Protein AF-A0A346C3H6-F1 (afdb_monomer_lite)

Foldseek 3Di:
DDWDWDWDQDCDDPDDRDSDTDIDTDDPDPDDDPDPVSVVVVVVVVVVVVVVVVVVVVVVVVVVVVVVVVVVPDDDD

Radius of gyration: 19.24 Å; chains: 1; bounding box: 46×35×54 Å

Sequence (77 aa):
MVLRACFEQRPFTERPPGHVPFMNVEMDGDWHPHSSDDLRRLSESLTAQADRLGELADRLDGLTNAFDATKGTKPGR

pLDDT: mean 72.14, std 16.23, range [39.22, 91.88]

Secondary structure (DSSP, 8-state):
--EEEEEE--S--SS------EEEEEE-SS----SHHHHHHHHHHHHHHHHHHHHHHHHHHHHHHHHHHHHH-----

Structure (mmCIF, N/CA/C/O backbone):
data_AF-A0A346C3H6-F1
#
_entry.id   AF-A0A346C3H6-F1
#
loop_
_atom_site.group_PDB
_atom_site.id
_atom_site.type_symbol
_atom_site.label_atom_id
_atom_site.label_alt_id
_atom_site.label_comp_id
_atom_site.label_asym_id
_atom_site.label_entity_id
_atom_site.label_seq_id
_atom_site.pdbx_PDB_ins_code
_atom_site.Cartn_x
_atom_site.Cartn_y
_atom_site.Cartn_z
_atom_site.occupancy
_atom_site.B_iso_or_equiv
_atom_site.auth_seq_id
_atom_site.auth_comp_id
_atom_site.auth_asym_id
_atom_site.auth_atom_id
_atom_site.pdbx_PDB_model_num
ATOM 1 N N . MET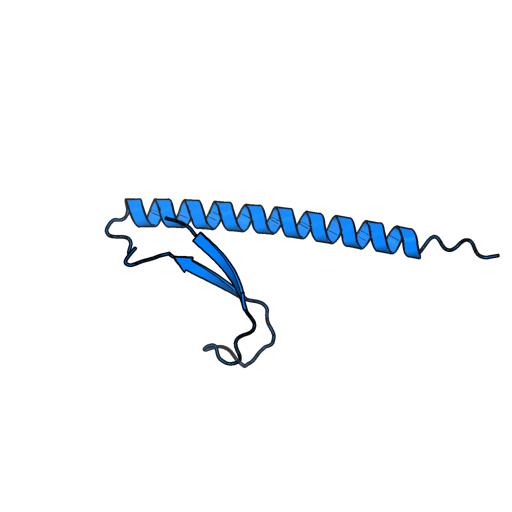 A 1 1 ? 1.354 -0.080 -16.330 1.00 57.19 1 MET A N 1
ATOM 2 C CA . MET A 1 1 ? 1.165 -1.129 -15.311 1.00 57.19 1 MET A CA 1
ATOM 3 C C . MET A 1 1 ? 0.120 -0.636 -14.332 1.00 57.19 1 MET A C 1
ATOM 5 O O . MET A 1 1 ? 0.307 0.439 -13.772 1.00 57.19 1 MET A O 1
ATOM 9 N N . VAL A 1 2 ? -0.988 -1.358 -14.187 1.00 55.47 2 VAL A N 1
ATOM 10 C CA . VAL A 1 2 ? -1.990 -1.096 -13.146 1.00 55.47 2 VAL A CA 1
ATOM 11 C C . VAL A 1 2 ? -1.838 -2.215 -12.125 1.00 55.47 2 VAL A C 1
ATOM 13 O O . VAL A 1 2 ? -1.917 -3.381 -12.494 1.00 55.47 2 VAL A O 1
ATOM 16 N N . LEU A 1 3 ? -1.552 -1.855 -10.874 1.00 58.25 3 LEU A N 1
ATOM 17 C CA . LEU A 1 3 ? -1.498 -2.796 -9.759 1.00 58.25 3 LEU A CA 1
ATOM 18 C C . LEU A 1 3 ? -2.828 -2.731 -9.018 1.00 58.25 3 LEU A C 1
ATOM 20 O O . LEU A 1 3 ? -3.196 -1.665 -8.511 1.00 58.25 3 LEU A O 1
ATOM 24 N N . ARG A 1 4 ? -3.534 -3.857 -8.944 1.00 58.69 4 ARG A N 1
ATOM 25 C CA . ARG A 1 4 ? -4.772 -3.973 -8.166 1.00 58.69 4 ARG A CA 1
ATOM 26 C C . ARG A 1 4 ? -4.499 -4.758 -6.893 1.00 58.69 4 ARG A C 1
ATOM 28 O O . ARG A 1 4 ? -3.870 -5.809 -6.944 1.00 58.69 4 ARG A O 1
ATOM 35 N N . ALA A 1 5 ? -4.974 -4.225 -5.772 1.00 57.00 5 ALA A N 1
ATOM 36 C CA . ALA A 1 5 ? -4.923 -4.877 -4.474 1.00 57.00 5 ALA A CA 1
ATOM 37 C C . ALA A 1 5 ? -6.324 -5.382 -4.118 1.00 57.00 5 ALA A C 1
ATOM 39 O O . ALA A 1 5 ? -7.251 -4.581 -3.975 1.00 57.00 5 ALA A O 1
ATOM 40 N N . CYS A 1 6 ? -6.470 -6.697 -3.973 1.00 54.50 6 CYS A N 1
ATOM 41 C CA . CYS A 1 6 ? -7.730 -7.338 -3.600 1.00 54.50 6 CYS A CA 1
ATOM 42 C C . CYS A 1 6 ? -7.560 -8.077 -2.269 1.00 54.50 6 CYS A C 1
ATOM 44 O O . CYS A 1 6 ? -6.585 -8.810 -2.088 1.00 54.50 6 CYS A O 1
ATOM 46 N N . PHE A 1 7 ? -8.520 -7.906 -1.356 1.00 55.94 7 PHE A N 1
ATOM 47 C CA . PHE A 1 7 ? -8.669 -8.793 -0.204 1.00 55.94 7 PHE A CA 1
ATOM 48 C C . PHE A 1 7 ? -9.452 -10.018 -0.649 1.00 55.94 7 PHE A C 1
ATOM 50 O O . PHE A 1 7 ? -10.621 -9.913 -1.016 1.00 55.94 7 PHE A O 1
ATOM 57 N N . GLU A 1 8 ? -8.819 -11.179 -0.589 1.00 56.97 8 GLU A N 1
ATOM 58 C CA . GLU A 1 8 ? -9.503 -12.446 -0.800 1.00 56.97 8 GLU A CA 1
ATOM 59 C C . GLU A 1 8 ? -9.419 -13.302 0.463 1.00 56.97 8 GLU A C 1
ATO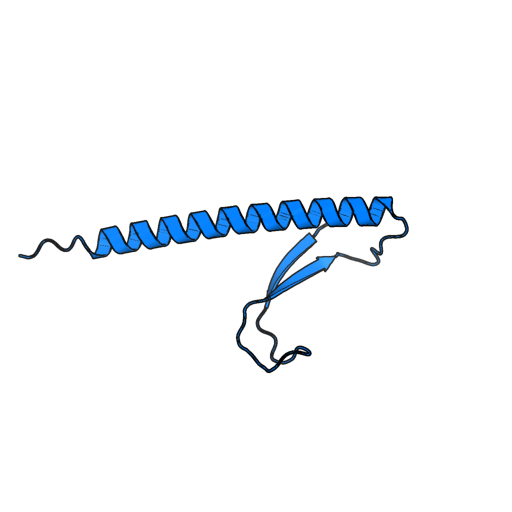M 61 O O . GLU A 1 8 ? -8.467 -13.230 1.238 1.00 56.97 8 GLU A O 1
ATOM 66 N N . GLN A 1 9 ? -10.433 -14.139 0.668 1.00 53.56 9 GLN A N 1
ATOM 67 C CA . GLN A 1 9 ? -10.354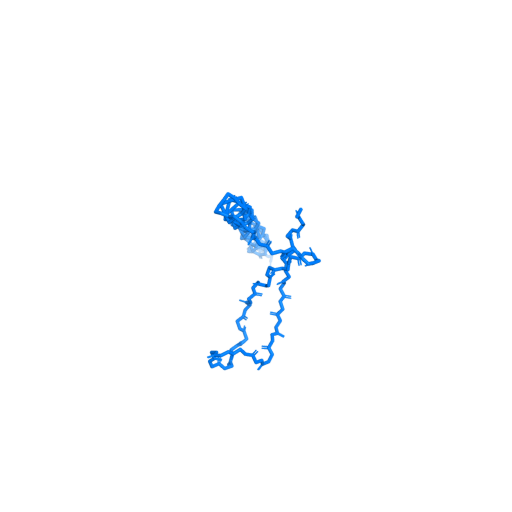 -15.296 1.552 1.00 53.56 9 GLN A CA 1
ATOM 68 C C . GLN A 1 9 ? -10.254 -16.528 0.653 1.00 53.56 9 GLN A C 1
ATOM 70 O O . GLN A 1 9 ? -11.228 -16.915 0.011 1.00 53.56 9 GLN A O 1
ATOM 75 N N . ARG A 1 10 ? -9.071 -17.138 0.565 1.00 52.16 10 ARG A N 1
ATOM 76 C CA . ARG A 1 10 ? -8.851 -18.360 -0.208 1.00 52.16 10 ARG A CA 1
ATOM 77 C C . ARG A 1 10 ? -8.912 -19.568 0.731 1.00 52.16 10 ARG A C 1
ATOM 79 O O . ARG A 1 10 ? -8.244 -19.560 1.763 1.00 52.16 10 ARG A O 1
ATOM 86 N N . PRO A 1 11 ? -9.646 -20.630 0.362 1.00 51.28 11 PRO A N 1
ATOM 87 C CA . PRO A 1 11 ? -9.673 -21.873 1.127 1.00 51.28 11 PRO A CA 1
ATOM 88 C C . PRO A 1 11 ? -8.376 -22.697 1.017 1.00 51.28 11 PRO A C 1
ATOM 90 O O . PRO A 1 11 ? -8.212 -23.646 1.774 1.00 51.28 11 PRO A O 1
ATOM 93 N N . PHE A 1 12 ? -7.442 -22.350 0.121 1.00 48.06 12 PHE A N 1
ATOM 94 C CA . PHE A 1 12 ? -6.187 -23.083 -0.066 1.00 48.06 12 PHE A CA 1
ATOM 95 C C . PHE A 1 12 ? -5.019 -22.138 -0.376 1.00 48.06 12 PHE A C 1
ATOM 97 O O . PHE A 1 12 ? -5.001 -21.476 -1.411 1.00 48.06 12 PHE A O 1
ATOM 104 N N . THR A 1 13 ? -4.028 -22.109 0.514 1.00 49.78 13 THR A N 1
ATOM 105 C CA . THR A 1 13 ? -2.654 -21.663 0.233 1.00 49.78 13 THR A CA 1
ATOM 106 C C . THR A 1 13 ? -1.698 -22.696 0.838 1.00 49.78 13 THR A C 1
ATOM 108 O O . THR A 1 13 ? -2.116 -23.499 1.666 1.00 49.78 13 THR A O 1
ATOM 111 N N . GLU A 1 14 ? -0.423 -22.700 0.446 1.00 51.12 14 GLU A N 1
ATOM 112 C CA . GLU A 1 14 ? 0.636 -23.617 0.927 1.00 51.12 14 GLU A CA 1
ATOM 113 C C . GLU A 1 14 ? 0.955 -23.493 2.440 1.00 51.12 14 GLU A C 1
ATOM 115 O O . GLU A 1 14 ? 1.893 -24.108 2.946 1.00 51.12 14 GLU A O 1
ATOM 120 N N . ARG A 1 15 ? 0.174 -22.700 3.185 1.00 51.97 15 ARG A N 1
ATOM 121 C CA . ARG A 1 15 ? 0.206 -22.564 4.646 1.00 51.97 15 ARG A CA 1
ATOM 122 C C . ARG A 1 15 ? -1.023 -23.242 5.264 1.00 51.97 15 ARG A C 1
ATOM 124 O O . ARG A 1 15 ? -2.054 -23.331 4.601 1.00 51.97 15 ARG A O 1
ATOM 131 N N . PRO A 1 16 ? -0.949 -23.694 6.531 1.00 50.88 16 PRO A N 1
ATOM 132 C CA . PRO A 1 16 ? -2.089 -24.301 7.215 1.00 50.88 16 PRO A CA 1
ATOM 133 C C . PRO A 1 16 ? -3.343 -23.431 7.051 1.00 50.88 16 PRO A C 1
ATOM 135 O O . PRO A 1 16 ? -3.224 -22.208 7.174 1.00 50.88 16 PRO A O 1
ATOM 138 N N . PRO A 1 17 ? -4.516 -24.023 6.754 1.00 47.72 17 PRO A N 1
ATOM 139 C CA . PRO A 1 17 ? -5.724 -23.272 6.446 1.00 47.72 17 PRO A CA 1
ATOM 140 C C . PRO A 1 17 ? -6.043 -22.327 7.600 1.00 47.72 17 PRO A C 1
ATOM 142 O O . PRO A 1 17 ? -6.322 -22.744 8.723 1.00 47.72 17 PRO A O 1
ATOM 145 N N . GLY A 1 18 ? -5.951 -21.037 7.311 1.00 52.53 18 GLY A N 1
ATOM 146 C CA . GLY A 1 18 ? -6.208 -19.966 8.250 1.00 52.53 18 GLY A CA 1
ATOM 147 C C . GLY A 1 18 ? -7.010 -18.897 7.540 1.00 52.53 18 GLY A C 1
ATOM 148 O O . GLY A 1 18 ? -6.696 -18.525 6.41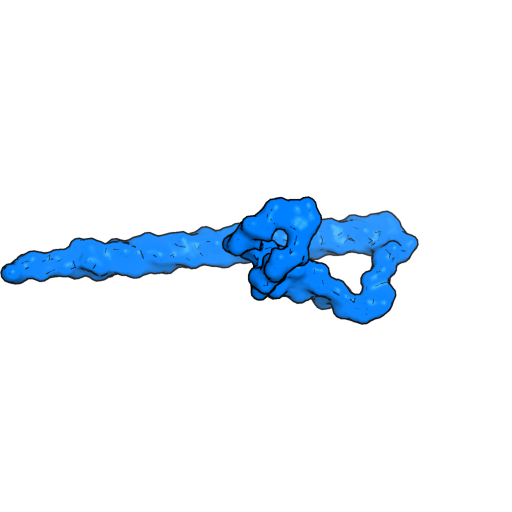1 1.00 52.53 18 GLY A O 1
ATOM 149 N N . HIS A 1 19 ? -8.038 -18.388 8.213 1.00 55.59 19 HIS A N 1
ATOM 150 C CA . HIS A 1 19 ? -8.828 -17.235 7.782 1.00 55.59 19 HIS A CA 1
ATOM 151 C C . HIS A 1 19 ? -8.024 -15.934 7.913 1.00 55.59 19 HIS A C 1
ATOM 153 O O . HIS A 1 19 ? -8.500 -14.951 8.475 1.00 55.59 19 HIS A O 1
ATOM 159 N N . VAL A 1 20 ? -6.773 -15.940 7.457 1.00 53.44 20 VAL A N 1
ATOM 160 C CA . VAL A 1 20 ? -5.931 -14.756 7.473 1.00 53.44 20 VAL A CA 1
ATOM 161 C C . VAL A 1 20 ? -6.224 -13.945 6.219 1.00 53.44 20 VAL A C 1
ATOM 163 O O . VAL A 1 20 ? -6.258 -14.506 5.120 1.00 53.44 20 VAL A O 1
ATOM 166 N N . PRO A 1 21 ? -6.461 -12.635 6.355 1.00 60.38 21 PRO A N 1
ATOM 167 C CA . PRO A 1 21 ? -6.526 -11.775 5.195 1.00 60.38 21 PRO A CA 1
ATOM 168 C C . PRO A 1 21 ? -5.175 -11.806 4.479 1.00 60.38 21 PRO A C 1
ATOM 170 O O . PRO A 1 21 ? -4.125 -11.640 5.101 1.00 60.38 21 PRO A O 1
ATOM 173 N N . PHE A 1 22 ? -5.200 -12.008 3.169 1.00 61.03 22 PHE A N 1
ATOM 174 C CA . PHE A 1 22 ? -4.045 -11.795 2.307 1.00 61.03 22 PHE A CA 1
ATOM 175 C C . PHE A 1 22 ? -4.437 -10.841 1.186 1.00 61.03 22 PHE A C 1
ATOM 177 O O . PHE A 1 22 ? -5.604 -10.729 0.803 1.00 61.03 22 PHE A O 1
ATOM 184 N N . MET A 1 23 ? -3.431 -10.139 0.684 1.00 63.59 23 MET A N 1
ATOM 185 C CA . MET A 1 23 ? -3.562 -9.222 -0.430 1.00 63.59 23 MET A CA 1
ATOM 186 C C . MET A 1 23 ? -3.011 -9.891 -1.680 1.00 63.59 23 MET A C 1
ATOM 188 O O . MET A 1 23 ? -1.826 -10.222 -1.727 1.00 63.59 23 MET A O 1
ATOM 192 N N . ASN A 1 24 ? -3.855 -10.075 -2.692 1.00 66.06 24 ASN A N 1
ATOM 193 C CA . ASN A 1 24 ? -3.353 -10.363 -4.030 1.00 66.06 24 ASN A CA 1
ATOM 194 C C . ASN A 1 24 ? -2.941 -9.051 -4.682 1.00 66.06 24 ASN A C 1
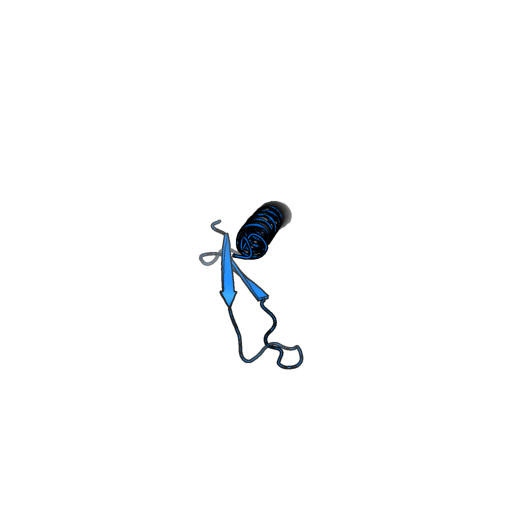ATOM 196 O O . ASN A 1 24 ? -3.702 -8.081 -4.653 1.00 66.06 24 ASN A O 1
ATOM 200 N N . VAL A 1 25 ? -1.766 -9.062 -5.302 1.00 66.56 25 VAL A N 1
ATOM 201 C CA . VAL A 1 25 ? -1.369 -8.029 -6.249 1.00 66.56 25 VAL A CA 1
ATOM 202 C C . VAL A 1 25 ? -1.538 -8.605 -7.643 1.00 66.56 25 VAL A C 1
ATOM 204 O O . VAL A 1 25 ? -0.794 -9.498 -8.044 1.00 66.56 25 VAL A O 1
ATOM 207 N N . GLU A 1 26 ? -2.530 -8.104 -8.366 1.00 69.50 26 GLU A N 1
ATOM 208 C CA . GLU A 1 26 ? -2.739 -8.461 -9.765 1.00 69.50 26 GLU A CA 1
ATOM 209 C C . GLU A 1 26 ? -2.015 -7.467 -10.668 1.00 69.50 26 GLU A C 1
ATOM 211 O O . GLU A 1 26 ? -2.069 -6.248 -10.464 1.00 69.50 26 GLU A O 1
ATOM 216 N N . MET A 1 27 ? -1.339 -8.013 -11.673 1.00 66.38 27 MET A N 1
ATOM 217 C CA . MET A 1 27 ? -0.709 -7.265 -12.751 1.00 66.38 27 MET A CA 1
ATOM 218 C C . MET A 1 27 ? -1.543 -7.512 -14.008 1.00 66.38 27 MET A C 1
ATOM 220 O O . MET A 1 27 ? -1.694 -8.657 -14.426 1.00 66.38 27 MET A O 1
ATOM 224 N N . ASP A 1 28 ? -2.129 -6.458 -14.579 1.00 63.41 28 ASP A N 1
ATOM 225 C CA . ASP A 1 28 ? -2.939 -6.583 -15.799 1.00 63.41 28 ASP A CA 1
ATOM 226 C C . ASP A 1 28 ? -2.074 -7.025 -17.007 1.00 63.41 28 ASP A C 1
ATOM 228 O O . ASP A 1 28 ? -1.089 -6.361 -17.345 1.00 63.41 28 ASP A O 1
ATOM 232 N N . GLY A 1 29 ? -2.509 -8.084 -17.707 1.00 58.47 29 GLY A N 1
ATOM 233 C CA . GLY A 1 29 ? -2.013 -8.515 -19.028 1.00 58.47 29 GLY A CA 1
ATOM 234 C C . GLY A 1 29 ? -0.745 -9.381 -19.030 1.00 58.47 29 GLY A C 1
ATOM 235 O O . GLY A 1 29 ? -0.255 -9.781 -17.978 1.00 58.47 29 GLY A O 1
ATOM 236 N N . ASP A 1 30 ? -0.188 -9.628 -20.227 1.00 63.75 30 ASP A N 1
ATOM 237 C CA . ASP A 1 30 ? 1.113 -10.296 -20.477 1.00 63.75 30 ASP A CA 1
ATOM 238 C C . ASP A 1 30 ? 2.315 -9.497 -19.923 1.00 63.75 30 ASP A C 1
ATOM 240 O O . ASP A 1 30 ? 3.428 -9.548 -20.446 1.00 63.75 30 ASP A O 1
ATOM 244 N N . TRP A 1 31 ? 2.104 -8.677 -18.894 1.00 66.81 31 TRP A N 1
ATOM 245 C CA . TRP A 1 31 ? 3.143 -7.862 -18.310 1.00 66.81 31 TRP A CA 1
ATOM 246 C C . TRP A 1 31 ? 4.033 -8.738 -17.437 1.00 66.81 31 TRP A C 1
ATOM 248 O O . TRP A 1 31 ? 3.671 -9.140 -16.332 1.00 66.81 31 TRP A O 1
ATOM 258 N N . HIS A 1 32 ? 5.227 -9.011 -17.945 1.00 70.50 32 HIS A N 1
ATOM 259 C CA . HIS A 1 32 ? 6.296 -9.639 -17.198 1.00 70.50 32 HIS A CA 1
ATOM 260 C C . HIS A 1 32 ? 7.533 -8.737 -17.248 1.00 70.50 32 HIS A C 1
ATOM 262 O O . HIS A 1 32 ? 7.870 -8.209 -18.307 1.00 70.50 32 HIS A O 1
ATOM 268 N N . PRO A 1 33 ? 8.221 -8.506 -16.120 1.00 76.75 33 PRO A N 1
ATOM 269 C CA . PRO A 1 33 ? 9.406 -7.664 -16.117 1.00 76.75 33 PRO A CA 1
ATOM 270 C C . PRO A 1 33 ? 10.498 -8.315 -16.976 1.00 76.75 33 PRO A C 1
ATOM 272 O O . PRO A 1 33 ? 10.896 -9.455 -16.737 1.00 76.75 33 PRO A O 1
ATOM 275 N N . HIS A 1 34 ? 10.980 -7.595 -17.990 1.00 84.06 34 HIS A N 1
ATOM 276 C CA . HIS A 1 34 ? 12.004 -8.088 -18.920 1.00 84.06 34 HIS A CA 1
ATOM 277 C C . HIS A 1 34 ? 13.413 -7.611 -18.553 1.00 84.06 34 HIS A C 1
ATOM 279 O O . HIS A 1 34 ? 14.395 -8.050 -19.151 1.00 84.06 34 HIS A O 1
ATOM 285 N N . SER A 1 35 ? 13.520 -6.694 -17.590 1.00 87.12 35 SER A N 1
ATOM 286 C CA . SER A 1 35 ? 14.775 -6.071 -17.186 1.00 87.12 35 SER A CA 1
ATOM 287 C C . SER A 1 35 ? 14.831 -5.811 -15.681 1.00 87.12 35 SER A C 1
ATOM 289 O O . SER A 1 35 ? 13.812 -5.775 -14.985 1.00 87.12 35 SER A O 1
ATOM 291 N N . SER A 1 36 ? 16.041 -5.578 -15.170 1.00 89.00 36 SER A N 1
ATOM 292 C CA . SER A 1 36 ? 16.253 -5.155 -13.783 1.00 89.00 36 SER A CA 1
ATOM 293 C C . SER A 1 36 ? 15.600 -3.808 -13.471 1.00 89.00 36 SER A C 1
ATOM 295 O O . SER A 1 36 ? 15.149 -3.595 -12.348 1.00 89.00 36 SER A O 1
ATOM 297 N N . ASP A 1 37 ? 15.516 -2.904 -14.450 1.00 90.88 37 ASP A N 1
ATOM 298 C CA . ASP A 1 37 ? 14.830 -1.624 -14.278 1.00 90.88 37 ASP A CA 1
ATOM 299 C C . ASP A 1 37 ? 13.315 -1.795 -14.147 1.00 90.88 37 ASP A C 1
ATOM 301 O O . ASP A 1 37 ? 12.697 -1.117 -13.324 1.00 90.88 37 ASP A O 1
ATOM 305 N N . ASP A 1 38 ? 12.716 -2.729 -14.890 1.00 86.19 38 ASP A N 1
ATOM 306 C CA . ASP A 1 38 ? 11.293 -3.055 -14.745 1.00 86.19 38 ASP A CA 1
ATOM 307 C C . ASP 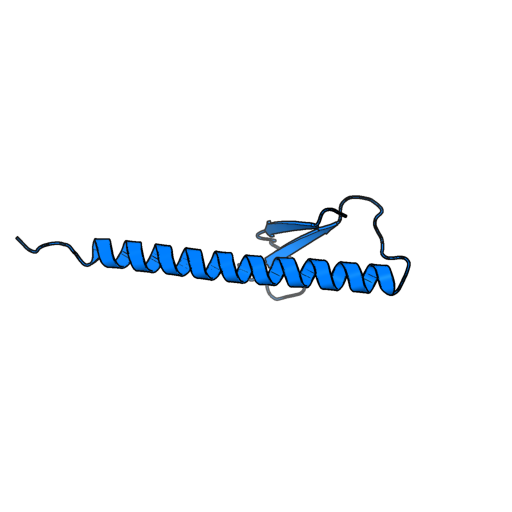A 1 38 ? 11.001 -3.656 -13.366 1.00 86.19 38 ASP A C 1
ATOM 309 O O . ASP A 1 38 ? 10.024 -3.275 -12.721 1.00 86.19 38 ASP A O 1
ATOM 313 N N . LEU A 1 39 ? 11.885 -4.532 -12.871 1.00 86.12 39 LEU A N 1
ATOM 314 C CA . LEU A 1 39 ? 11.800 -5.077 -11.512 1.00 86.12 39 LEU A CA 1
ATOM 315 C C . LEU A 1 39 ? 11.923 -3.986 -10.445 1.00 86.12 39 LEU A C 1
ATOM 317 O O . LEU A 1 39 ? 11.164 -3.983 -9.477 1.00 86.12 39 LEU A O 1
ATOM 321 N N . ARG A 1 40 ? 12.847 -3.037 -10.622 1.00 89.56 40 ARG A N 1
ATOM 322 C CA . ARG A 1 40 ? 13.006 -1.910 -9.698 1.00 89.56 40 ARG A CA 1
ATOM 323 C C . ARG A 1 40 ? 11.751 -1.038 -9.667 1.00 89.56 40 ARG A C 1
ATOM 325 O O . ARG A 1 40 ? 11.255 -0.739 -8.586 1.00 89.56 40 ARG A O 1
ATOM 332 N N . ARG A 1 41 ? 11.192 -0.691 -10.830 1.00 85.94 41 ARG A N 1
ATOM 333 C CA . ARG A 1 41 ? 9.943 0.088 -10.932 1.00 85.94 41 ARG A CA 1
ATOM 334 C C . ARG A 1 41 ? 8.754 -0.637 -10.307 1.00 85.94 41 ARG A C 1
ATOM 336 O O . ARG A 1 41 ? 7.907 -0.005 -9.674 1.00 85.94 41 ARG A O 1
ATOM 343 N N . LEU A 1 42 ? 8.690 -1.958 -10.469 1.00 84.50 42 LEU A N 1
ATOM 344 C CA . LEU A 1 42 ? 7.695 -2.785 -9.797 1.00 84.50 42 LEU A CA 1
ATOM 345 C C . LEU A 1 42 ? 7.857 -2.721 -8.279 1.00 84.50 42 LEU A C 1
ATOM 347 O O . LEU A 1 42 ? 6.881 -2.456 -7.584 1.00 84.50 42 LEU A O 1
ATOM 351 N N . SER A 1 43 ? 9.078 -2.901 -7.775 1.00 87.44 43 SER A N 1
ATOM 352 C CA . SER A 1 43 ? 9.370 -2.799 -6.344 1.00 87.44 43 SER A CA 1
ATOM 353 C C . SER A 1 43 ? 8.980 -1.431 -5.783 1.00 87.44 43 SER A C 1
ATOM 355 O O . SER A 1 43 ? 8.323 -1.370 -4.753 1.00 87.44 43 SER A O 1
ATOM 357 N N . GLU A 1 44 ? 9.334 -0.340 -6.465 1.00 90.06 44 GLU A N 1
ATOM 358 C CA . GLU A 1 44 ? 8.961 1.024 -6.065 1.00 90.06 44 GLU A CA 1
ATOM 359 C C . GLU A 1 44 ? 7.435 1.199 -6.009 1.00 90.06 44 GLU A C 1
ATOM 361 O O . GLU A 1 44 ? 6.902 1.786 -5.067 1.00 90.06 44 GLU A O 1
ATOM 366 N N . SER A 1 45 ? 6.720 0.639 -6.989 1.00 85.19 45 SER A N 1
ATOM 367 C CA . SER A 1 45 ? 5.256 0.699 -7.041 1.00 85.19 45 SER A CA 1
ATOM 368 C C . SER A 1 45 ? 4.606 -0.095 -5.903 1.00 85.19 45 SER A C 1
ATOM 370 O O . SER A 1 45 ? 3.644 0.382 -5.302 1.00 85.19 45 SER A O 1
ATOM 372 N N . LEU A 1 46 ? 5.141 -1.277 -5.581 1.00 84.62 46 LEU A N 1
ATOM 373 C CA . LEU A 1 46 ? 4.680 -2.106 -4.464 1.00 84.62 46 LEU A CA 1
ATOM 374 C C . LEU A 1 46 ? 4.918 -1.421 -3.115 1.00 84.62 46 LEU A C 1
ATOM 376 O O . LEU A 1 46 ? 4.012 -1.398 -2.284 1.00 84.62 46 LEU A O 1
ATOM 380 N N . THR A 1 47 ? 6.090 -0.811 -2.913 1.00 88.75 47 THR A N 1
ATOM 381 C CA . THR A 1 47 ? 6.394 -0.043 -1.696 1.00 88.75 47 THR A CA 1
ATOM 382 C C . THR A 1 47 ? 5.404 1.105 -1.516 1.00 88.75 47 THR A C 1
ATOM 384 O O . THR A 1 47 ? 4.771 1.211 -0.471 1.00 88.75 47 THR A O 1
ATOM 387 N N . ALA A 1 48 ? 5.171 1.898 -2.566 1.00 86.19 48 ALA A N 1
ATOM 388 C CA . ALA A 1 48 ? 4.223 3.008 -2.504 1.00 86.19 48 ALA A CA 1
ATOM 389 C C . ALA A 1 48 ? 2.779 2.553 -2.210 1.00 86.19 48 ALA A C 1
ATOM 391 O O . ALA A 1 48 ? 1.999 3.297 -1.614 1.00 86.19 48 ALA A O 1
ATOM 392 N N . GLN A 1 49 ? 2.391 1.347 -2.636 1.00 84.19 49 GLN A N 1
ATOM 393 C CA . GLN A 1 49 ? 1.091 0.775 -2.283 1.00 84.19 49 GLN A CA 1
ATOM 394 C C . GLN A 1 49 ? 1.035 0.307 -0.828 1.00 84.19 49 GLN A C 1
ATOM 396 O O . GLN A 1 49 ? 0.023 0.547 -0.170 1.00 84.19 49 GLN A O 1
ATOM 401 N N . ALA A 1 50 ? 2.100 -0.315 -0.320 1.00 85.50 50 ALA A N 1
ATOM 402 C CA . ALA A 1 50 ? 2.196 -0.714 1.081 1.00 85.50 50 ALA A CA 1
ATOM 403 C C . ALA A 1 50 ? 2.085 0.497 2.021 1.00 85.50 50 ALA A C 1
ATOM 405 O O . ALA A 1 50 ? 1.312 0.450 2.978 1.00 85.50 50 ALA A O 1
ATOM 406 N N . ASP A 1 51 ? 2.754 1.605 1.692 1.00 89.06 51 ASP A N 1
ATOM 407 C CA . ASP A 1 51 ? 2.680 2.846 2.473 1.00 89.06 51 ASP A CA 1
ATOM 408 C C . ASP A 1 51 ? 1.240 3.379 2.545 1.00 89.06 51 ASP A C 1
ATOM 410 O O . ASP A 1 51 ? 0.723 3.670 3.624 1.00 89.06 51 ASP A O 1
ATOM 414 N N . ARG A 1 52 ? 0.531 3.410 1.407 1.00 86.69 52 ARG A N 1
ATOM 415 C CA . ARG A 1 52 ? -0.885 3.821 1.360 1.00 86.69 52 ARG A CA 1
ATOM 416 C C . ARG A 1 52 ? -1.795 2.919 2.188 1.00 86.69 52 ARG A C 1
ATOM 418 O O . ARG A 1 52 ? -2.786 3.394 2.736 1.00 86.69 52 ARG A O 1
ATOM 425 N N . LEU A 1 53 ? -1.506 1.621 2.254 1.00 86.00 53 LEU A N 1
ATOM 426 C CA . LEU A 1 53 ? -2.275 0.695 3.085 1.00 86.00 53 LEU A CA 1
ATOM 427 C C . LEU A 1 53 ? -2.050 0.956 4.571 1.00 86.00 53 LEU A C 1
ATOM 429 O O . LEU A 1 53 ? -3.017 0.902 5.326 1.00 86.00 53 LEU A O 1
ATOM 433 N N . GLY A 1 54 ? -0.819 1.294 4.966 1.00 86.69 54 GLY A N 1
ATOM 434 C CA . GLY A 1 54 ? -0.515 1.765 6.317 1.00 86.69 54 GLY A CA 1
ATOM 435 C C . GLY A 1 54 ? -1.338 3.003 6.676 1.00 86.69 54 GLY A C 1
ATOM 436 O O . GLY A 1 54 ? -2.069 2.990 7.660 1.00 86.69 54 GLY A O 1
ATOM 437 N N . GLU A 1 55 ? -1.340 4.020 5.809 1.00 90.06 55 GLU A N 1
ATOM 438 C CA . GLU A 1 55 ? -2.138 5.237 6.025 1.00 90.06 55 GLU A CA 1
ATOM 439 C C . GLU A 1 55 ? -3.646 4.957 6.150 1.00 90.06 55 GLU A C 1
ATOM 441 O O . GLU A 1 55 ? -4.353 5.605 6.926 1.00 90.06 55 GLU A O 1
ATOM 446 N N . LEU A 1 56 ? -4.173 4.011 5.366 1.00 87.38 56 LEU A N 1
ATOM 447 C CA . LEU A 1 56 ? -5.580 3.614 5.443 1.00 87.38 56 LEU A CA 1
ATOM 448 C C . LEU A 1 56 ? -5.896 2.853 6.734 1.00 87.38 56 LEU A C 1
ATOM 450 O O . LEU A 1 56 ? -6.968 3.071 7.302 1.00 87.38 56 LEU A O 1
ATOM 454 N N . ALA A 1 57 ? -4.984 1.999 7.202 1.00 86.81 57 ALA A N 1
ATOM 455 C CA . ALA A 1 57 ? -5.121 1.301 8.476 1.00 86.81 57 ALA A CA 1
ATOM 456 C C . ALA A 1 57 ? -5.141 2.295 9.646 1.00 86.81 57 ALA A C 1
ATOM 458 O O . ALA A 1 57 ? -6.078 2.271 10.440 1.00 86.81 57 ALA A O 1
ATOM 459 N N . ASP A 1 58 ? -4.210 3.253 9.671 1.00 91.75 58 ASP A N 1
ATOM 460 C CA . ASP A 1 58 ? -4.159 4.299 10.701 1.00 91.75 58 ASP A CA 1
ATOM 461 C C . ASP A 1 58 ? -5.453 5.128 10.740 1.00 91.75 58 ASP A C 1
ATOM 463 O O . ASP A 1 58 ? -5.981 5.467 11.804 1.00 91.75 58 ASP A O 1
ATOM 467 N N . ARG A 1 59 ? -6.018 5.439 9.565 1.00 91.62 59 ARG A N 1
ATOM 468 C CA . ARG A 1 59 ? -7.312 6.132 9.463 1.00 91.62 59 ARG A CA 1
ATOM 469 C C . ARG A 1 59 ? -8.459 5.291 10.010 1.00 91.62 59 ARG A C 1
ATOM 471 O O . ARG A 1 59 ? -9.341 5.840 10.671 1.00 91.62 59 ARG A O 1
ATOM 478 N N . LEU A 1 60 ? -8.476 3.991 9.723 1.00 90.44 60 LEU A N 1
ATOM 479 C CA . LEU A 1 60 ? -9.504 3.081 10.222 1.00 90.44 60 LEU A CA 1
ATOM 480 C C . LEU A 1 60 ? -9.431 2.938 11.748 1.00 90.44 60 LEU A C 1
ATOM 482 O O . LEU A 1 60 ? -10.470 2.992 12.411 1.00 90.44 60 LEU A O 1
ATOM 486 N N . ASP A 1 61 ? -8.227 2.840 12.306 1.00 90.00 61 ASP A N 1
ATOM 487 C CA . ASP A 1 61 ? -8.005 2.823 13.753 1.00 90.00 61 ASP A CA 1
ATOM 488 C C . ASP A 1 61 ? -8.476 4.131 14.396 1.00 90.00 61 ASP A C 1
ATOM 490 O O . ASP A 1 61 ? -9.203 4.119 15.391 1.00 90.00 61 ASP A O 1
ATOM 494 N N . GLY A 1 62 ? -8.152 5.275 13.786 1.00 91.12 62 GLY A N 1
ATOM 495 C CA . GLY A 1 62 ? -8.641 6.581 14.227 1.00 91.12 62 GLY A CA 1
ATOM 496 C C . GLY A 1 62 ? -10.172 6.673 14.255 1.00 91.12 62 GLY A C 1
ATOM 497 O O . GLY A 1 62 ? -10.748 7.156 15.232 1.00 91.12 62 GLY A O 1
ATOM 498 N N . LEU A 1 63 ? -10.845 6.171 13.214 1.00 91.88 63 LEU A N 1
ATOM 499 C CA . LEU A 1 63 ? -12.310 6.140 13.144 1.00 91.88 63 LEU A CA 1
ATOM 500 C C . LEU A 1 63 ? -12.918 5.196 14.186 1.00 91.88 63 LEU A C 1
ATOM 502 O O . LEU A 1 63 ? -13.917 5.550 14.813 1.00 91.88 63 LEU A O 1
ATOM 506 N N . THR A 1 64 ? -12.311 4.029 14.397 1.00 90.38 64 THR A N 1
ATOM 507 C CA . THR A 1 64 ? -12.751 3.050 15.402 1.00 90.38 64 THR A CA 1
ATOM 508 C C . THR A 1 64 ? -12.658 3.644 16.806 1.00 90.38 64 THR A C 1
ATOM 510 O O . THR A 1 64 ? -13.643 3.651 17.542 1.00 90.38 64 THR A O 1
ATOM 513 N N . ASN A 1 65 ? -11.525 4.268 17.135 1.00 89.25 65 ASN A N 1
ATOM 514 C CA . ASN A 1 65 ? -11.321 4.941 18.417 1.00 89.25 65 ASN A CA 1
ATOM 515 C C . ASN A 1 65 ? -12.314 6.094 18.638 1.00 89.25 65 ASN A C 1
ATOM 517 O O . ASN A 1 65 ? -12.859 6.251 19.732 1.00 89.25 65 ASN A O 1
ATOM 521 N N . ALA A 1 66 ? -12.588 6.893 17.601 1.00 90.00 66 ALA A N 1
ATOM 522 C CA . ALA A 1 66 ? -13.581 7.962 17.674 1.00 90.00 66 ALA A CA 1
ATOM 523 C C . ALA A 1 66 ? -14.995 7.407 17.911 1.00 90.00 66 ALA A C 1
ATOM 525 O O . ALA A 1 66 ? -15.737 7.929 18.745 1.00 90.00 66 ALA A O 1
ATOM 526 N N . PHE A 1 67 ? -15.362 6.325 17.221 1.00 88.38 67 PHE A N 1
ATOM 527 C CA . PHE A 1 67 ? -16.644 5.657 17.415 1.00 88.38 67 PHE A CA 1
ATOM 528 C C . PHE A 1 67 ? -16.797 5.125 18.846 1.00 88.38 67 PHE A C 1
ATOM 530 O O . PHE A 1 67 ? -17.816 5.386 19.491 1.00 88.38 67 PHE A O 1
ATOM 537 N N . ASP A 1 68 ? -15.777 4.466 19.390 1.00 89.06 68 ASP A N 1
ATOM 538 C CA . ASP A 1 68 ? -15.808 3.952 20.761 1.00 89.06 68 ASP A CA 1
ATOM 539 C C . ASP A 1 68 ? -15.904 5.075 21.803 1.00 89.06 68 ASP A C 1
ATOM 541 O O . ASP A 1 68 ? -16.695 4.979 22.748 1.00 89.06 68 ASP A O 1
ATOM 545 N N . ALA A 1 69 ? -15.206 6.195 21.591 1.00 84.50 69 ALA A N 1
ATOM 546 C CA . ALA A 1 69 ? -15.315 7.377 22.446 1.00 84.50 69 ALA A CA 1
ATOM 547 C C . ALA A 1 69 ? -16.749 7.947 22.481 1.00 84.50 69 ALA A C 1
ATOM 549 O O . ALA A 1 69 ? -17.235 8.353 23.543 1.00 84.50 69 ALA A O 1
ATOM 550 N N . THR A 1 70 ? -17.466 7.919 21.350 1.00 83.44 70 THR A N 1
ATOM 551 C CA . THR A 1 70 ? -18.881 8.341 21.290 1.00 83.44 70 THR A CA 1
ATOM 552 C C . THR A 1 70 ? -19.844 7.354 21.955 1.00 83.44 70 THR A C 1
ATOM 554 O O . THR A 1 70 ? -20.917 7.747 22.408 1.00 83.44 70 THR A O 1
ATOM 557 N N . LYS A 1 71 ? -19.479 6.069 22.069 1.00 75.56 71 LYS A N 1
ATOM 558 C CA . LYS A 1 71 ? -20.282 5.068 22.793 1.00 75.56 71 LYS A CA 1
ATOM 559 C C . LYS A 1 71 ? -20.032 5.058 24.297 1.00 75.56 71 LYS A C 1
ATOM 561 O O . LYS A 1 71 ? -20.965 4.792 25.056 1.00 75.56 71 LYS A O 1
ATOM 566 N N . GLY A 1 72 ? -18.808 5.368 24.727 1.00 60.53 72 GLY A N 1
ATOM 567 C CA . GLY A 1 72 ? -18.462 5.568 26.138 1.00 60.53 72 GLY A CA 1
ATOM 568 C C . GLY A 1 72 ? -19.142 6.796 26.755 1.00 60.53 72 GLY A C 1
ATOM 569 O O . GLY A 1 72 ? -19.370 6.840 27.961 1.00 60.53 72 GLY A O 1
ATOM 570 N N . THR A 1 73 ? -19.559 7.760 25.931 1.00 56.19 73 THR A N 1
ATOM 571 C CA . THR A 1 73 ? -20.350 8.934 26.326 1.00 56.19 73 THR A CA 1
ATOM 572 C C . THR A 1 73 ? -21.855 8.636 26.327 1.00 56.19 73 THR A C 1
ATOM 574 O O . THR A 1 73 ? -22.657 9.340 25.721 1.00 56.19 73 THR A O 1
ATOM 577 N N . LYS A 1 74 ? -22.291 7.603 27.060 1.00 51.25 74 LYS A N 1
ATOM 578 C CA . LYS A 1 74 ? -23.672 7.596 27.570 1.00 51.25 74 LYS A CA 1
ATOM 579 C C . LYS A 1 74 ? -23.717 8.476 28.824 1.00 51.25 74 LYS A C 1
ATOM 581 O O . LYS A 1 74 ? -23.107 8.093 29.821 1.00 51.25 74 LYS A O 1
ATOM 586 N N . PRO A 1 75 ? -24.436 9.613 28.835 1.00 49.03 75 PRO A N 1
ATOM 587 C CA . PRO A 1 75 ? -24.753 10.278 30.087 1.00 49.03 75 PRO A CA 1
ATOM 588 C C . PRO A 1 75 ? -25.694 9.352 30.860 1.00 49.03 75 PRO A C 1
ATOM 590 O O . PRO A 1 75 ? -26.820 9.096 30.430 1.00 49.03 75 PRO A O 1
ATOM 593 N N . GLY A 1 76 ? -25.202 8.793 31.966 1.00 47.97 76 GLY A N 1
ATOM 594 C CA . GLY A 1 76 ? -26.053 8.139 32.951 1.00 47.97 76 GLY A CA 1
ATOM 595 C C . GLY A 1 76 ? -27.123 9.133 33.394 1.00 47.97 76 GLY A C 1
ATOM 596 O O . GLY A 1 76 ? -26.797 10.232 33.843 1.00 47.97 76 GLY A O 1
ATOM 597 N N . ARG A 1 77 ? -28.382 8.760 33.188 1.00 39.22 77 ARG A N 1
ATOM 598 C CA . ARG A 1 77 ? -29.561 9.449 33.699 1.00 39.22 77 ARG A CA 1
ATOM 599 C C . ARG A 1 77 ? -30.213 8.547 34.730 1.00 39.22 77 ARG A C 1
ATOM 601 O O . ARG A 1 77 ? -30.203 7.319 34.485 1.00 39.22 77 ARG A O 1
#